Protein AF-A0A367CES0-F1 (afdb_monomer_lite)

Radius of gyration: 16.81 Å; chains: 1; bounding box: 34×26×49 Å

Organism: NCBI:txid53345

Sequence (131 aa):
MVPKEVVKQKLVSASAMASAGLVELAGGTPEQCGHAVALTLMNTMGLVCDPVAGLVEIPCITRNAMGASLALLTADMALAGIKSAIPADEVIQAMDQVGRKMPTMFKETAEGGLADTPTGRKIAAQLFGKQ

Structure (mmCIF, N/CA/C/O backbone):
data_AF-A0A367CES0-F1
#
_entry.id   AF-A0A367CES0-F1
#
loop_
_atom_site.group_PDB
_atom_site.id
_atom_site.type_symbol
_atom_site.label_atom_id
_atom_site.label_alt_id
_atom_site.label_comp_id
_atom_site.label_asym_id
_atom_site.label_entity_id
_atom_site.label_seq_id
_atom_site.pdbx_PDB_ins_code
_atom_site.Cartn_x
_atom_site.Cartn_y
_atom_site.Cartn_z
_atom_site.occupancy
_atom_site.B_iso_or_equiv
_atom_site.auth_seq_id
_atom_site.auth_comp_id
_atom_site.auth_asym_id
_atom_site.auth_atom_id
_atom_site.pdbx_PDB_model_num
ATOM 1 N N . MET A 1 1 ? -7.734 -14.273 -19.052 1.00 35.81 1 MET A N 1
ATOM 2 C CA . MET A 1 1 ? -6.582 -13.352 -18.920 1.00 35.81 1 MET A CA 1
ATOM 3 C C . MET A 1 1 ? -7.131 -11.990 -18.516 1.00 35.81 1 MET A C 1
ATOM 5 O O . MET A 1 1 ? -7.971 -11.474 -19.236 1.00 35.81 1 MET A O 1
ATOM 9 N N . VAL A 1 2 ? -6.787 -11.465 -17.334 1.00 40.91 2 VAL A N 1
ATOM 10 C CA . VAL A 1 2 ? -7.337 -10.180 -16.846 1.00 40.91 2 VAL A CA 1
ATOM 11 C C . VAL A 1 2 ? -6.731 -9.033 -17.669 1.00 40.91 2 VAL A C 1
ATOM 13 O O . VAL A 1 2 ? -5.507 -9.037 -17.828 1.00 40.91 2 VAL A O 1
ATOM 16 N N . PRO A 1 3 ? -7.519 -8.065 -18.174 1.00 46.72 3 PRO A N 1
ATOM 17 C CA . PRO A 1 3 ? -7.005 -6.979 -19.009 1.00 46.72 3 PRO A CA 1
ATOM 18 C C . PRO A 1 3 ? -5.858 -6.217 -18.324 1.00 46.72 3 PRO A C 1
ATOM 20 O O . PRO A 1 3 ? -5.930 -5.909 -17.130 1.00 46.72 3 PRO A O 1
ATOM 23 N N . LYS A 1 4 ? -4.789 -5.915 -19.073 1.00 49.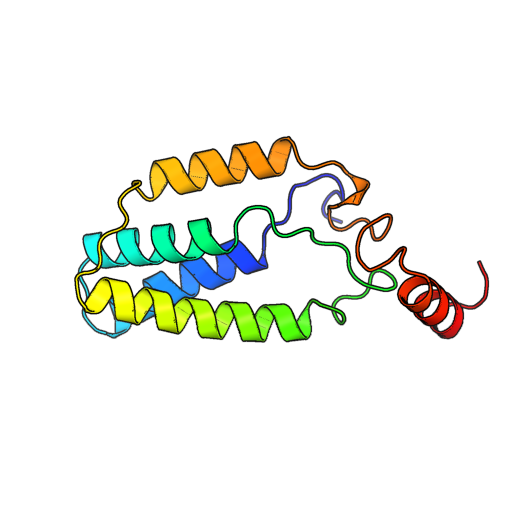7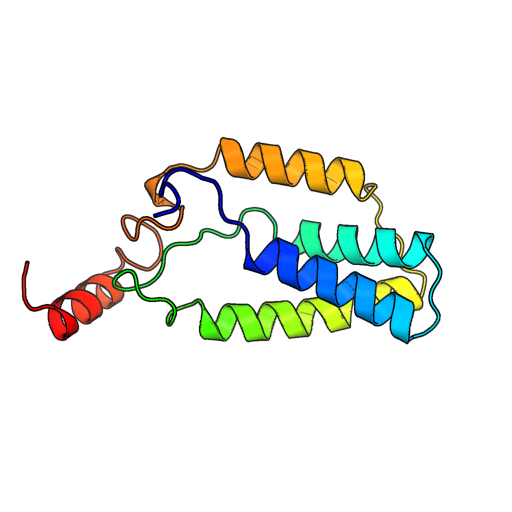8 4 LYS A N 1
ATOM 24 C CA . LYS A 1 4 ? -3.612 -5.160 -18.588 1.00 49.78 4 LYS A CA 1
ATOM 25 C C . LYS A 1 4 ? -3.922 -3.688 -18.265 1.00 49.78 4 LYS A C 1
ATOM 27 O O . LYS A 1 4 ? -3.124 -3.015 -17.629 1.00 49.78 4 LYS A O 1
ATOM 32 N N . GLU A 1 5 ? -5.098 -3.210 -18.661 1.00 45.97 5 GLU A N 1
ATOM 33 C CA . GLU A 1 5 ? -5.537 -1.816 -18.525 1.00 45.97 5 GLU A CA 1
ATOM 34 C C . GLU A 1 5 ? -6.139 -1.493 -17.148 1.00 45.97 5 GLU A C 1
ATOM 36 O O . GLU A 1 5 ? -6.235 -0.321 -16.755 1.00 45.97 5 GLU A O 1
ATOM 41 N N . VAL A 1 6 ? -6.517 -2.530 -16.390 1.00 52.34 6 VAL A N 1
ATOM 42 C CA . VAL A 1 6 ? -7.092 -2.373 -15.054 1.00 52.34 6 VAL A CA 1
ATOM 43 C C . VAL A 1 6 ? -6.005 -1.907 -14.092 1.00 52.34 6 VAL A C 1
ATOM 45 O O . VAL A 1 6 ? -4.935 -2.507 -13.986 1.00 52.34 6 VAL A O 1
ATOM 48 N N . VAL A 1 7 ? -6.301 -0.835 -13.365 1.00 57.34 7 VAL A N 1
ATOM 49 C CA . VAL A 1 7 ? -5.499 -0.355 -12.241 1.00 57.34 7 VAL A CA 1
ATOM 50 C C . VAL A 1 7 ? -5.379 -1.482 -11.218 1.00 57.34 7 VAL A C 1
ATOM 52 O O . VAL A 1 7 ? -6.369 -1.885 -10.615 1.00 57.34 7 VAL A O 1
ATOM 55 N N . LYS A 1 8 ? -4.173 -2.006 -11.011 1.00 63.94 8 LYS A N 1
ATOM 56 C CA . LYS A 1 8 ? -3.945 -3.129 -10.096 1.00 63.94 8 LYS A CA 1
ATOM 57 C C . LYS A 1 8 ? -3.036 -2.717 -8.950 1.00 63.94 8 LYS A C 1
ATOM 59 O O . LYS A 1 8 ? -1.851 -3.025 -8.913 1.00 63.94 8 LYS A O 1
ATOM 64 N N . GLN A 1 9 ? -3.626 -2.055 -7.964 1.00 70.62 9 GLN A N 1
ATOM 65 C CA . GLN A 1 9 ? -2.991 -1.790 -6.672 1.00 70.62 9 GLN A CA 1
ATOM 66 C C . GLN A 1 9 ? -3.196 -2.985 -5.715 1.00 70.62 9 GLN A C 1
ATOM 68 O O . GLN A 1 9 ? -3.765 -2.873 -4.629 1.00 70.62 9 GLN A O 1
ATOM 73 N N . LYS A 1 10 ? -2.751 -4.176 -6.143 1.00 79.44 10 LYS A N 1
ATOM 74 C CA . LYS A 1 10 ? -2.967 -5.441 -5.408 1.00 79.44 10 LYS A CA 1
ATOM 75 C C . LYS A 1 10 ? -2.234 -5.480 -4.068 1.00 79.44 10 LYS A C 1
ATOM 77 O O . LYS A 1 10 ? -2.801 -5.905 -3.074 1.00 79.44 10 LYS A O 1
ATOM 82 N N . LEU A 1 11 ? -0.987 -5.007 -4.033 1.00 84.88 11 LEU A N 1
ATOM 83 C CA . LEU A 1 11 ? -0.212 -4.933 -2.791 1.00 84.88 11 LEU A CA 1
ATOM 84 C C . LEU A 1 11 ? -0.869 -3.996 -1.771 1.00 84.88 11 LEU A C 1
ATOM 86 O O . LEU A 1 11 ? -0.922 -4.311 -0.589 1.00 84.88 11 LEU A O 1
ATOM 90 N N . VAL A 1 12 ? -1.336 -2.842 -2.245 1.00 86.06 12 VAL A N 1
ATOM 91 C CA . VAL A 1 12 ? -1.931 -1.779 -1.427 1.00 86.06 12 VAL A CA 1
ATOM 92 C C . VAL A 1 12 ? -3.168 -2.308 -0.707 1.00 86.06 12 VAL A C 1
ATOM 94 O O . VAL A 1 12 ? -3.249 -2.260 0.517 1.00 86.06 12 VAL A O 1
ATOM 97 N N . SER A 1 13 ? -4.082 -2.913 -1.470 1.00 89.94 13 SER A N 1
ATOM 98 C CA . SER A 1 13 ? -5.277 -3.560 -0.922 1.00 89.94 13 SER A CA 1
ATOM 99 C C . SER A 1 13 ? -4.930 -4.726 0.008 1.00 89.94 13 SER A C 1
ATOM 101 O O . SER A 1 13 ? -5.480 -4.799 1.102 1.00 89.94 13 SER A O 1
ATOM 103 N N . ALA A 1 14 ? -3.979 -5.592 -0.361 1.00 94.31 14 ALA A N 1
ATOM 104 C CA . ALA A 1 14 ? -3.530 -6.691 0.499 1.00 94.31 14 ALA A CA 1
ATOM 105 C C . ALA A 1 14 ? -2.960 -6.206 1.843 1.00 94.31 14 ALA A C 1
ATOM 107 O O . ALA A 1 14 ? -3.310 -6.751 2.887 1.00 94.31 14 ALA A O 1
ATOM 108 N N . SER A 1 15 ? -2.135 -5.157 1.831 1.00 96.38 15 SER A N 1
ATOM 109 C CA . SER A 1 15 ? -1.530 -4.591 3.045 1.00 96.38 15 SER A CA 1
ATOM 110 C C . SER A 1 15 ? -2.583 -3.938 3.941 1.00 96.38 15 SER A C 1
ATOM 112 O O . SER A 1 15 ? -2.558 -4.128 5.152 1.00 96.38 15 SER A O 1
ATOM 114 N N . ALA A 1 16 ? -3.550 -3.218 3.361 1.00 97.12 16 ALA A N 1
ATOM 115 C CA . ALA A 1 16 ? -4.642 -2.617 4.125 1.00 97.12 16 ALA A CA 1
ATOM 116 C C . ALA A 1 16 ? -5.559 -3.673 4.762 1.00 97.12 16 ALA A C 1
ATOM 118 O O . ALA A 1 16 ? -5.926 -3.539 5.928 1.00 97.12 16 ALA A O 1
ATOM 119 N N . MET A 1 17 ? -5.873 -4.753 4.034 1.00 97.94 17 MET A N 1
ATOM 120 C CA . MET A 1 17 ? -6.614 -5.896 4.582 1.00 97.94 17 MET A CA 1
ATOM 121 C C . MET A 1 17 ? -5.846 -6.572 5.722 1.00 97.94 17 MET A C 1
ATOM 123 O O . MET A 1 17 ? -6.434 -6.867 6.760 1.00 97.94 17 MET A O 1
ATOM 127 N N . ALA A 1 18 ? -4.537 -6.783 5.552 1.00 98.25 18 ALA A N 1
AT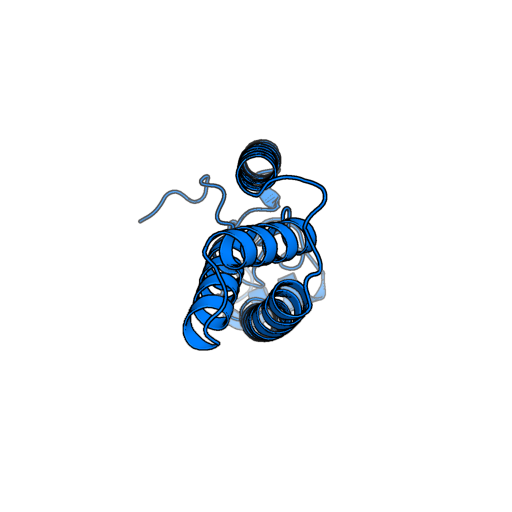OM 128 C CA . ALA A 1 18 ? -3.690 -7.346 6.600 1.00 98.25 18 ALA A CA 1
ATOM 129 C C . ALA A 1 18 ? -3.667 -6.450 7.845 1.00 98.25 18 ALA A C 1
ATOM 131 O O . ALA A 1 18 ? -3.804 -6.952 8.953 1.00 98.25 18 ALA A O 1
ATOM 132 N N . SER A 1 19 ? -3.563 -5.132 7.667 1.00 98.31 19 SER A N 1
ATOM 133 C CA . SER A 1 19 ? -3.559 -4.172 8.772 1.00 98.31 19 SER A CA 1
ATOM 134 C C . SER A 1 19 ? -4.860 -4.212 9.580 1.00 98.31 19 SER A C 1
ATOM 136 O O . SER A 1 19 ? -4.822 -4.349 10.800 1.00 98.31 19 SER A O 1
ATOM 138 N N . ALA A 1 20 ? -6.016 -4.198 8.908 1.00 98.44 20 ALA A N 1
ATOM 139 C CA . ALA A 1 20 ? -7.314 -4.347 9.568 1.00 98.44 20 ALA A CA 1
ATOM 140 C C . ALA A 1 20 ? -7.430 -5.681 10.320 1.00 98.44 20 ALA A C 1
ATOM 142 O O . ALA A 1 20 ? -7.875 -5.715 11.463 1.00 98.44 20 ALA A O 1
ATOM 143 N N . GLY A 1 21 ? -6.995 -6.777 9.687 1.00 98.38 21 GLY A N 1
ATOM 144 C CA . GLY A 1 21 ? -7.002 -8.101 10.304 1.00 98.38 21 GLY A CA 1
ATOM 145 C C . GLY A 1 21 ? -6.114 -8.176 11.546 1.00 98.38 21 GLY A C 1
ATOM 146 O O . GLY A 1 21 ? -6.497 -8.802 12.526 1.00 98.38 21 GLY A O 1
ATOM 147 N N . LEU A 1 22 ? -4.959 -7.507 11.539 1.00 98.62 22 LEU A N 1
ATOM 148 C CA . LEU A 1 22 ? -4.074 -7.425 12.703 1.00 98.62 22 LEU A CA 1
ATOM 149 C C . LEU A 1 22 ? -4.715 -6.651 13.860 1.00 98.62 22 LEU A C 1
ATOM 151 O O . LEU A 1 22 ? -4.608 -7.094 15.000 1.00 98.62 22 LEU A O 1
ATOM 155 N N . VAL A 1 23 ? -5.412 -5.545 13.578 1.00 98.75 23 VAL A N 1
ATOM 156 C CA . VAL A 1 23 ? -6.162 -4.799 14.604 1.00 98.75 23 VAL A CA 1
ATOM 157 C C . VAL A 1 23 ? -7.251 -5.670 15.227 1.00 98.75 23 VAL A C 1
ATOM 159 O O . VAL A 1 23 ? -7.332 -5.751 16.451 1.00 98.75 23 VAL A O 1
ATOM 162 N N . GLU A 1 24 ? -8.046 -6.356 14.404 1.00 98.56 24 GLU A N 1
ATOM 163 C CA . GLU A 1 24 ? -9.105 -7.262 14.872 1.00 98.56 24 GLU A CA 1
ATOM 164 C C . GLU A 1 24 ? -8.529 -8.395 15.739 1.00 98.56 24 GLU A C 1
ATOM 166 O O . GLU A 1 24 ? -9.003 -8.641 16.847 1.00 98.56 24 GLU A O 1
ATOM 171 N N . LEU A 1 25 ? -7.456 -9.051 15.278 1.00 98.38 25 LEU A N 1
ATOM 172 C CA . LEU A 1 25 ? -6.786 -10.126 16.022 1.00 98.38 25 LEU A CA 1
ATOM 173 C C . LEU A 1 25 ? -6.204 -9.654 17.361 1.00 98.38 25 LEU A C 1
ATOM 175 O O . LEU A 1 25 ? -6.102 -10.447 18.296 1.00 98.38 25 LEU A O 1
ATOM 179 N N . ALA A 1 26 ? -5.831 -8.379 17.460 1.00 98.06 26 ALA A N 1
ATOM 180 C CA . ALA A 1 26 ? -5.349 -7.755 18.687 1.00 98.06 26 ALA A CA 1
ATOM 181 C C . ALA A 1 26 ? -6.480 -7.239 19.603 1.00 98.06 26 ALA A C 1
ATOM 183 O O . ALA A 1 26 ? -6.194 -6.658 20.650 1.00 98.06 26 ALA A O 1
ATOM 184 N N . GLY A 1 27 ? -7.752 -7.449 19.241 1.00 97.88 27 GLY A N 1
ATOM 185 C CA . GLY A 1 27 ? -8.914 -7.020 20.025 1.00 97.88 27 GLY A CA 1
ATOM 186 C C . GLY A 1 27 ? -9.271 -5.539 19.869 1.00 97.88 27 GLY A C 1
ATOM 187 O O . GLY A 1 27 ? -9.919 -4.972 20.750 1.00 97.88 27 GLY A O 1
ATOM 188 N N . GLY A 1 28 ? -8.829 -4.900 18.784 1.00 98.25 28 GLY A N 1
ATOM 189 C CA . GLY A 1 28 ? -9.199 -3.528 18.452 1.00 98.25 28 GLY A CA 1
ATOM 190 C C . GLY A 1 28 ? -10.662 -3.388 18.022 1.00 98.25 28 GLY A C 1
ATOM 191 O O . GLY A 1 28 ? -11.359 -4.361 17.745 1.00 98.25 28 GLY A O 1
ATOM 192 N N . THR A 1 29 ? -11.150 -2.151 17.975 1.00 98.44 29 THR A N 1
ATOM 193 C CA . THR A 1 29 ? -12.533 -1.855 17.580 1.00 98.44 29 THR A CA 1
ATOM 194 C C . THR A 1 29 ? -12.690 -1.736 16.058 1.00 98.44 29 THR A C 1
ATOM 196 O O . THR A 1 29 ? -11.725 -1.414 15.359 1.00 98.44 29 THR A O 1
ATOM 199 N N . PRO A 1 30 ? -13.922 -1.857 15.520 1.00 98.00 30 PRO A N 1
ATOM 200 C CA . PRO A 1 30 ? -14.180 -1.595 14.102 1.00 98.00 30 PRO A CA 1
ATOM 201 C C . PRO A 1 30 ? -13.736 -0.197 13.630 1.00 98.00 30 PRO A C 1
ATOM 203 O O . PRO A 1 30 ? -13.291 -0.041 12.494 1.00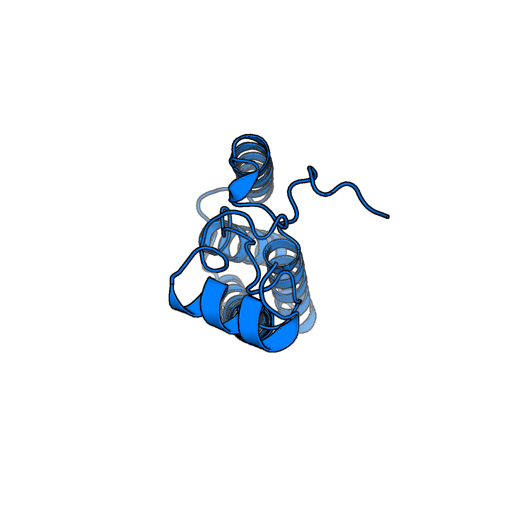 98.00 30 PRO A O 1
ATOM 206 N N . GLU A 1 31 ? -13.802 0.818 14.502 1.00 98.12 31 GLU A N 1
ATOM 207 C CA . GLU A 1 31 ? -13.292 2.167 14.205 1.00 98.12 31 GLU A CA 1
ATOM 208 C C . GLU A 1 31 ? -11.761 2.158 14.043 1.00 98.12 31 GLU A C 1
ATOM 210 O O . GLU A 1 31 ? -11.234 2.739 13.091 1.00 98.12 31 GLU A O 1
ATOM 215 N N . GLN A 1 32 ? -11.039 1.441 14.912 1.00 98.50 32 GLN A N 1
ATOM 216 C CA . GLN A 1 32 ? -9.586 1.276 14.799 1.00 98.50 32 GLN A CA 1
ATOM 217 C C . GLN A 1 32 ? -9.198 0.503 13.535 1.00 98.50 32 GLN A C 1
ATOM 219 O O . GLN A 1 32 ? -8.238 0.890 12.868 1.00 98.50 32 GLN A O 1
ATOM 224 N N . CYS A 1 33 ? -9.966 -0.518 13.143 1.00 98.50 33 CYS A N 1
ATOM 225 C CA . CYS A 1 33 ? -9.771 -1.211 11.867 1.00 98.50 33 CYS A CA 1
ATOM 226 C C . CYS A 1 33 ? -9.877 -0.229 10.688 1.00 98.50 33 CYS A C 1
ATOM 228 O O . CYS A 1 33 ? -9.017 -0.220 9.806 1.00 98.50 33 CYS A O 1
ATOM 230 N N . GLY A 1 34 ? -10.880 0.656 10.702 1.00 98.19 34 GLY A N 1
ATOM 231 C CA . GLY A 1 34 ? -11.028 1.717 9.703 1.00 98.19 34 GLY A CA 1
ATOM 232 C C . GLY A 1 34 ? -9.838 2.684 9.671 1.00 98.19 34 GLY A C 1
ATOM 233 O O . GLY A 1 34 ? -9.336 3.015 8.593 1.00 98.19 34 GLY A O 1
ATOM 234 N N . HIS A 1 35 ? -9.331 3.101 10.834 1.00 98.50 35 HIS A N 1
ATOM 235 C CA . HIS A 1 35 ? -8.131 3.939 10.913 1.00 98.50 35 HIS A CA 1
ATOM 236 C C . HIS A 1 35 ? -6.886 3.233 10.369 1.00 98.50 35 HIS A C 1
ATOM 238 O O . HIS A 1 35 ? -6.154 3.833 9.585 1.00 98.50 35 HIS A O 1
ATOM 244 N N . ALA A 1 36 ? -6.671 1.963 10.709 1.00 98.56 36 ALA A N 1
ATOM 245 C CA . ALA A 1 36 ? -5.551 1.168 10.213 1.00 98.56 36 ALA A CA 1
ATOM 246 C C . ALA A 1 36 ? -5.574 1.022 8.682 1.00 98.56 36 ALA A C 1
ATOM 248 O O . ALA A 1 36 ? -4.554 1.231 8.015 1.00 98.56 36 ALA A O 1
ATOM 249 N N . VAL A 1 37 ? -6.753 0.763 8.102 1.00 98.25 37 VAL A N 1
ATOM 250 C CA . VAL A 1 37 ? -6.956 0.749 6.643 1.00 98.25 37 VAL A CA 1
ATOM 251 C C . VAL A 1 37 ? -6.584 2.096 6.037 1.00 98.25 37 VAL A C 1
ATOM 253 O O . VAL A 1 37 ? -5.753 2.147 5.130 1.00 98.25 37 VAL A O 1
ATOM 256 N N . ALA A 1 38 ? -7.152 3.188 6.553 1.00 98.06 38 ALA A N 1
ATOM 257 C CA . ALA A 1 38 ? -6.909 4.529 6.031 1.00 98.06 38 ALA A CA 1
ATOM 258 C C . ALA A 1 38 ? -5.416 4.899 6.080 1.00 98.06 38 ALA A C 1
ATOM 260 O O . ALA A 1 38 ? -4.852 5.318 5.068 1.00 98.06 38 ALA A O 1
ATOM 261 N N . LEU A 1 39 ? -4.751 4.668 7.218 1.00 98.19 39 LEU A N 1
ATOM 262 C CA . LEU A 1 39 ? -3.316 4.910 7.392 1.00 98.19 39 LEU A CA 1
ATOM 263 C C . LEU A 1 39 ? -2.481 4.094 6.397 1.00 98.19 39 LEU A C 1
ATOM 265 O O . LEU A 1 39 ? -1.563 4.629 5.776 1.00 98.19 39 LEU A O 1
ATOM 269 N N . THR A 1 40 ? -2.814 2.819 6.190 1.00 98.06 40 THR A N 1
ATOM 270 C CA . THR A 1 40 ? -2.081 1.951 5.254 1.00 98.06 40 THR A CA 1
ATOM 271 C C . THR A 1 40 ? -2.229 2.419 3.811 1.00 98.06 40 THR A C 1
ATOM 273 O O . THR A 1 40 ? -1.238 2.537 3.082 1.00 98.06 40 THR A O 1
ATOM 276 N N . LEU A 1 41 ? -3.463 2.714 3.396 1.00 96.44 41 LEU A N 1
ATOM 277 C CA . LEU A 1 41 ? -3.773 3.131 2.031 1.00 96.44 41 LEU A CA 1
ATOM 278 C C . LEU A 1 41 ? -3.145 4.487 1.694 1.00 96.44 41 LEU A C 1
ATOM 280 O O . LEU A 1 41 ? -2.541 4.616 0.631 1.00 96.44 41 LEU A O 1
ATOM 284 N N . MET A 1 42 ? -3.195 5.468 2.602 1.00 94.38 42 MET A N 1
ATOM 285 C CA . MET A 1 42 ? -2.571 6.783 2.379 1.00 94.38 42 MET A CA 1
ATOM 286 C C . MET A 1 42 ? -1.068 6.680 2.094 1.00 94.38 42 MET A C 1
ATOM 288 O O . MET A 1 42 ? -0.548 7.402 1.250 1.00 94.38 42 MET A O 1
ATOM 292 N N . ASN A 1 43 ? -0.373 5.755 2.759 1.00 93.81 43 ASN A N 1
ATOM 293 C CA . ASN A 1 43 ? 1.074 5.588 2.612 1.00 93.81 43 ASN A CA 1
ATOM 294 C C . ASN A 1 43 ? 1.487 4.758 1.385 1.00 93.81 43 ASN A C 1
ATOM 296 O O . ASN A 1 43 ? 2.676 4.650 1.089 1.00 93.81 43 ASN A O 1
ATOM 300 N N . THR A 1 44 ? 0.539 4.139 0.677 1.00 92.88 44 THR A N 1
ATOM 301 C CA . THR A 1 44 ? 0.846 3.210 -0.428 1.00 92.88 44 THR A CA 1
ATOM 302 C C . THR A 1 44 ? 0.047 3.454 -1.703 1.00 92.88 44 THR A C 1
ATOM 304 O O . THR A 1 44 ? 0.337 2.845 -2.737 1.00 92.88 44 THR A O 1
ATOM 307 N N . MET A 1 45 ? -0.932 4.356 -1.686 1.00 92.25 45 MET A N 1
ATOM 308 C CA . MET A 1 45 ? -1.667 4.727 -2.888 1.00 92.25 45 MET A CA 1
ATOM 309 C C . MET A 1 45 ? -0.734 5.325 -3.947 1.00 92.25 45 MET A C 1
ATOM 311 O O . MET A 1 45 ? 0.218 6.041 -3.649 1.00 92.25 45 MET A O 1
ATOM 315 N N . GLY A 1 46 ? -1.014 5.037 -5.216 1.00 89.81 46 GLY A N 1
ATOM 316 C CA . GLY A 1 46 ? -0.244 5.601 -6.328 1.00 89.81 46 GLY A CA 1
ATOM 317 C C . GLY A 1 46 ? 1.098 4.919 -6.599 1.00 89.81 46 GLY A C 1
ATOM 318 O O . GLY A 1 46 ? 1.810 5.348 -7.504 1.00 89.81 46 GLY A O 1
ATOM 319 N N . LEU A 1 47 ? 1.433 3.828 -5.899 1.00 90.31 47 LEU A N 1
ATOM 320 C CA . LEU A 1 47 ? 2.600 3.016 -6.244 1.00 90.31 47 LEU A CA 1
ATOM 321 C C . LEU A 1 47 ? 2.510 2.511 -7.696 1.00 90.31 47 LEU A C 1
ATOM 323 O O . LEU A 1 47 ? 1.620 1.739 -8.053 1.00 90.31 47 LEU A O 1
ATOM 327 N N . VAL A 1 48 ? 3.479 2.927 -8.514 1.00 90.06 48 VAL A N 1
ATOM 328 C CA . VAL A 1 48 ? 3.692 2.467 -9.898 1.00 90.06 48 VAL A CA 1
ATOM 329 C C . VAL A 1 48 ? 3.921 0.962 -9.903 1.00 90.06 48 VAL A C 1
ATOM 331 O O . VAL A 1 48 ? 4.756 0.492 -9.140 1.00 90.06 48 VAL A O 1
ATOM 334 N N . CYS A 1 49 ? 3.245 0.177 -10.738 1.00 86.12 49 CYS A N 1
ATOM 335 C CA . CYS A 1 49 ? 3.403 -1.282 -10.762 1.00 86.12 49 CYS A CA 1
ATOM 336 C C . CYS A 1 49 ? 4.056 -1.748 -12.056 1.00 86.12 49 CYS A C 1
ATOM 338 O O . CYS A 1 49 ? 3.393 -2.320 -12.903 1.00 86.12 49 CYS A O 1
ATOM 340 N N . ASP A 1 50 ? 5.356 -1.513 -12.181 1.00 88.50 50 ASP A N 1
ATOM 341 C CA . ASP A 1 50 ? 6.098 -1.751 -13.412 1.00 88.50 50 ASP A CA 1
ATOM 342 C C . ASP A 1 50 ? 7.216 -2.796 -13.178 1.00 88.50 50 ASP A C 1
ATOM 344 O O . ASP A 1 50 ? 8.316 -2.451 -12.732 1.00 88.50 50 ASP A O 1
ATOM 348 N N . PRO A 1 51 ? 6.900 -4.098 -13.326 1.00 89.56 51 PRO A N 1
ATOM 349 C CA . PRO A 1 51 ? 7.815 -5.187 -12.998 1.00 89.56 51 PRO A CA 1
ATOM 350 C C . PRO A 1 51 ? 8.940 -5.340 -14.026 1.00 89.56 51 PRO A C 1
ATOM 352 O O . PRO A 1 51 ? 8.693 -5.376 -15.234 1.00 89.56 51 PRO A O 1
ATOM 355 N N . VAL A 1 52 ? 10.173 -5.533 -13.552 1.00 92.44 52 VAL A N 1
ATOM 356 C CA . VAL A 1 52 ? 11.328 -5.792 -14.424 1.00 92.44 52 VAL A CA 1
ATOM 357 C C . VAL A 1 52 ? 11.081 -7.059 -15.236 1.00 92.44 52 VAL A C 1
ATOM 359 O O . VAL A 1 52 ? 10.687 -8.092 -14.694 1.00 92.44 52 VAL A O 1
ATOM 362 N N . ALA A 1 53 ? 11.307 -6.964 -16.548 1.00 89.12 53 ALA A N 1
ATOM 363 C CA . ALA A 1 53 ? 11.091 -8.053 -17.499 1.00 89.12 53 ALA A CA 1
ATOM 364 C C . ALA A 1 53 ? 9.642 -8.604 -17.510 1.00 89.12 53 ALA A C 1
ATOM 366 O O . ALA A 1 53 ? 9.403 -9.706 -17.994 1.00 89.12 53 ALA A O 1
ATOM 367 N N . GLY A 1 54 ? 8.662 -7.865 -16.972 1.00 88.00 54 GLY A N 1
ATOM 368 C CA . GLY A 1 54 ? 7.279 -8.338 -16.860 1.00 88.00 54 GLY A CA 1
ATOM 369 C C . GLY A 1 54 ? 7.064 -9.436 -15.810 1.00 88.00 54 GLY A C 1
ATOM 370 O O . GLY A 1 54 ? 5.986 -10.031 -15.771 1.00 88.00 54 GLY A O 1
ATOM 371 N N . LEU A 1 55 ? 8.065 -9.721 -14.970 1.00 89.19 55 LEU A N 1
ATOM 372 C CA . LEU A 1 55 ? 8.054 -10.830 -14.014 1.00 89.19 55 LEU A CA 1
ATOM 373 C C . LEU A 1 55 ? 7.635 -10.387 -12.609 1.00 89.19 55 LEU A C 1
ATOM 375 O O . LEU A 1 55 ? 7.959 -9.294 -12.153 1.00 89.19 55 LEU A O 1
ATOM 379 N N . VAL A 1 56 ? 6.971 -11.275 -11.865 1.00 91.12 56 VAL A N 1
ATOM 380 C CA . VAL A 1 56 ? 6.520 -11.015 -10.482 1.00 91.12 56 VAL A CA 1
ATOM 381 C C . VAL A 1 56 ? 7.664 -11.225 -9.479 1.00 91.12 56 VAL A C 1
ATOM 383 O O . VAL A 1 56 ? 7.527 -11.926 -8.481 1.00 91.12 56 VAL A O 1
ATOM 386 N N . GLU A 1 57 ? 8.810 -10.607 -9.747 1.00 91.31 57 GLU A N 1
ATOM 387 C CA . GLU A 1 57 ? 10.021 -10.725 -8.930 1.00 91.31 57 GLU A CA 1
ATOM 388 C C . GLU A 1 57 ? 10.485 -9.353 -8.444 1.00 91.31 57 GLU A C 1
ATOM 390 O O . GLU A 1 57 ? 10.362 -9.031 -7.260 1.00 91.31 57 GLU A O 1
ATOM 395 N N . ILE A 1 58 ? 10.949 -8.502 -9.362 1.00 92.38 58 ILE A N 1
ATOM 396 C CA . ILE A 1 58 ? 11.473 -7.170 -9.050 1.00 92.38 58 ILE A CA 1
ATOM 397 C C . ILE A 1 58 ? 10.456 -6.112 -9.498 1.00 92.38 58 ILE A C 1
ATOM 399 O O . ILE A 1 58 ? 10.157 -6.042 -10.689 1.00 92.38 58 ILE A O 1
ATOM 403 N N . PRO A 1 59 ? 9.947 -5.240 -8.605 1.00 91.25 59 PRO A N 1
ATOM 404 C CA . PRO A 1 59 ? 10.165 -5.164 -7.153 1.00 91.25 59 PRO A CA 1
ATOM 405 C C . PRO A 1 59 ? 9.116 -5.947 -6.335 1.00 91.25 59 PRO A C 1
ATOM 407 O O . PRO A 1 59 ? 8.919 -5.670 -5.155 1.00 91.25 59 PRO A O 1
ATOM 410 N N . CYS A 1 60 ? 8.362 -6.864 -6.944 1.00 92.19 60 CYS A N 1
ATOM 411 C CA . CYS A 1 60 ? 7.215 -7.525 -6.314 1.00 92.19 60 CYS A CA 1
ATOM 412 C C . CYS A 1 60 ? 7.549 -8.209 -4.978 1.00 92.19 60 CYS A C 1
ATOM 414 O O . CYS A 1 60 ? 6.769 -8.092 -4.032 1.00 92.19 60 CYS A O 1
ATOM 416 N N . ILE A 1 61 ? 8.701 -8.874 -4.867 1.00 93.50 61 ILE A N 1
ATOM 417 C CA . ILE A 1 61 ? 9.117 -9.573 -3.640 1.00 93.50 61 ILE A CA 1
ATOM 418 C C . ILE A 1 61 ? 9.363 -8.571 -2.508 1.00 93.50 61 ILE A C 1
ATOM 420 O O . ILE A 1 61 ? 8.775 -8.685 -1.432 1.00 93.50 61 ILE A O 1
ATOM 424 N N . THR A 1 62 ? 10.180 -7.545 -2.759 1.00 92.94 62 THR A N 1
ATOM 425 C CA . THR A 1 62 ? 10.502 -6.527 -1.746 1.00 92.94 62 THR A CA 1
ATOM 426 C C . THR A 1 62 ? 9.276 -5.706 -1.367 1.00 92.94 62 THR A C 1
ATOM 428 O O . THR A 1 62 ? 9.100 -5.349 -0.206 1.00 92.94 62 THR A O 1
ATOM 431 N N . ARG A 1 63 ? 8.364 -5.486 -2.314 1.00 93.62 63 ARG A N 1
ATOM 432 C CA . ARG A 1 63 ? 7.072 -4.852 -2.060 1.00 93.62 63 ARG A CA 1
ATOM 433 C C . ARG A 1 63 ? 6.188 -5.634 -1.104 1.00 93.62 63 ARG A C 1
ATOM 435 O O . ARG A 1 63 ? 5.586 -5.009 -0.242 1.00 93.62 63 ARG A O 1
ATOM 442 N N . ASN A 1 64 ? 6.122 -6.960 -1.217 1.00 93.56 64 ASN A N 1
ATOM 443 C CA . ASN A 1 64 ? 5.370 -7.772 -0.255 1.00 93.56 64 ASN A CA 1
ATOM 444 C C . ASN A 1 64 ? 5.948 -7.636 1.159 1.00 93.56 64 ASN A C 1
ATOM 446 O O . ASN A 1 64 ? 5.185 -7.450 2.103 1.00 93.56 64 ASN A O 1
ATOM 450 N N . ALA A 1 65 ? 7.277 -7.643 1.296 1.00 95.25 65 ALA A N 1
ATOM 451 C CA . ALA A 1 65 ? 7.926 -7.419 2.587 1.00 95.25 65 ALA A CA 1
ATOM 452 C C . ALA A 1 65 ? 7.589 -6.031 3.161 1.00 95.25 65 ALA A C 1
ATOM 454 O O . ALA A 1 65 ? 7.143 -5.928 4.299 1.00 95.25 65 ALA A O 1
ATOM 455 N N . MET A 1 66 ? 7.715 -4.973 2.351 1.00 95.69 66 MET A N 1
ATOM 456 C CA . MET A 1 66 ? 7.363 -3.609 2.765 1.00 95.69 66 MET A CA 1
ATOM 457 C C . MET A 1 66 ? 5.881 -3.471 3.132 1.00 95.69 66 MET A C 1
ATOM 459 O O . MET A 1 66 ? 5.560 -2.815 4.117 1.00 95.69 66 MET A O 1
ATOM 463 N N . GLY A 1 67 ? 4.985 -4.094 2.362 1.00 95.88 67 GLY A N 1
ATOM 464 C CA . GLY A 1 67 ? 3.547 -4.085 2.625 1.00 95.88 67 GLY A CA 1
ATOM 465 C C . GLY A 1 67 ? 3.187 -4.773 3.940 1.00 95.88 67 GLY A C 1
ATOM 466 O O . GLY A 1 67 ? 2.422 -4.225 4.728 1.00 95.88 67 GLY A O 1
ATOM 467 N N . ALA A 1 68 ? 3.804 -5.924 4.223 1.00 97.06 68 ALA A N 1
ATOM 468 C CA . ALA A 1 68 ? 3.639 -6.627 5.493 1.00 97.06 68 ALA A CA 1
ATOM 469 C C . ALA A 1 68 ? 4.156 -5.802 6.684 1.00 97.06 68 ALA A C 1
ATOM 471 O O . ALA A 1 68 ? 3.465 -5.679 7.694 1.00 97.06 68 ALA A O 1
ATOM 472 N N . SER A 1 69 ? 5.339 -5.190 6.559 1.00 97.94 69 SER A N 1
ATOM 473 C CA . SER A 1 69 ? 5.883 -4.309 7.600 1.00 97.94 69 SER A CA 1
ATOM 474 C C . SER A 1 69 ? 5.001 -3.086 7.836 1.00 97.94 69 SER A C 1
ATOM 476 O O . SER A 1 69 ? 4.762 -2.718 8.983 1.00 97.94 69 SER A O 1
ATOM 478 N N . LEU A 1 70 ? 4.491 -2.470 6.767 1.00 97.75 70 LEU A N 1
ATOM 479 C CA . LEU A 1 70 ? 3.591 -1.332 6.894 1.00 97.75 70 LEU A CA 1
ATOM 480 C C . LEU A 1 70 ? 2.283 -1.727 7.580 1.00 97.75 70 LEU A C 1
ATOM 482 O O . LEU A 1 70 ? 1.836 -0.989 8.446 1.00 97.75 70 LEU A O 1
ATOM 486 N N . ALA A 1 71 ? 1.704 -2.877 7.229 1.00 98.31 71 ALA A N 1
ATOM 487 C CA . ALA A 1 71 ? 0.461 -3.355 7.825 1.00 98.31 71 ALA A CA 1
ATOM 488 C C . ALA A 1 71 ? 0.564 -3.529 9.349 1.00 98.31 71 ALA A C 1
ATOM 490 O O . ALA A 1 71 ? -0.367 -3.157 10.062 1.00 98.31 71 ALA A O 1
ATOM 491 N N . LEU A 1 72 ? 1.698 -4.052 9.834 1.00 98.38 72 LEU A N 1
ATOM 492 C CA . LEU A 1 72 ? 2.016 -4.137 11.264 1.00 98.38 72 LEU A CA 1
ATOM 493 C C . LEU A 1 72 ? 2.113 -2.745 11.894 1.00 98.38 72 LEU A C 1
ATOM 495 O O . LEU A 1 72 ? 1.435 -2.469 12.877 1.00 98.38 72 LEU A O 1
ATOM 499 N N . LEU A 1 73 ? 2.896 -1.849 11.285 1.00 98.44 73 LEU A N 1
ATOM 500 C CA . LEU A 1 73 ? 3.088 -0.488 11.792 1.00 98.44 73 LEU A CA 1
ATOM 501 C C . LEU A 1 73 ? 1.765 0.277 11.914 1.00 98.44 73 LEU A C 1
ATOM 503 O O . LEU A 1 73 ? 1.512 0.917 12.929 1.00 98.44 73 LEU A O 1
ATOM 507 N N . THR A 1 74 ? 0.911 0.228 10.895 1.00 98.50 74 THR A N 1
ATOM 508 C CA . THR A 1 74 ? -0.367 0.954 10.892 1.00 98.50 74 THR A CA 1
ATOM 509 C C . THR A 1 74 ? -1.411 0.319 11.803 1.00 98.50 74 THR A C 1
ATOM 511 O O . THR A 1 74 ? -2.238 1.048 12.354 1.00 98.50 74 THR A O 1
ATOM 514 N N . ALA A 1 75 ? -1.353 -1.000 12.014 1.00 98.62 75 ALA A N 1
ATOM 515 C CA . ALA A 1 75 ? -2.172 -1.674 13.016 1.00 98.62 75 ALA A CA 1
ATOM 516 C C . ALA A 1 75 ? -1.777 -1.226 14.432 1.00 98.62 75 ALA A C 1
ATOM 518 O O . ALA A 1 75 ? -2.641 -0.790 15.192 1.00 98.62 75 ALA A O 1
ATOM 519 N N . ASP A 1 76 ? -0.477 -1.226 14.746 1.00 98.56 76 ASP A N 1
ATOM 520 C CA . ASP A 1 76 ? 0.048 -0.744 16.030 1.00 98.56 76 ASP A CA 1
ATOM 521 C C . ASP A 1 76 ? -0.332 0.722 16.277 1.00 98.56 76 ASP A C 1
ATOM 523 O O . ASP A 1 76 ? -0.779 1.080 17.366 1.00 98.56 76 ASP A O 1
ATOM 527 N N . MET A 1 77 ? -0.221 1.576 15.253 1.00 98.50 77 MET A N 1
ATOM 528 C CA . MET A 1 77 ? -0.640 2.979 15.339 1.00 98.50 77 MET A CA 1
ATOM 529 C C . MET A 1 77 ? -2.130 3.113 15.679 1.00 98.50 77 MET A C 1
ATOM 531 O O . MET A 1 77 ? -2.489 3.870 16.583 1.00 98.50 77 MET A O 1
ATOM 535 N N . ALA A 1 78 ? -3.002 2.380 14.984 1.00 98.44 78 ALA A N 1
ATOM 536 C CA . ALA A 1 78 ? -4.442 2.439 15.227 1.00 98.44 78 ALA A CA 1
ATOM 537 C C . ALA A 1 78 ? -4.819 1.912 16.624 1.00 98.44 78 ALA A C 1
ATOM 539 O O . ALA A 1 78 ? -5.651 2.512 17.313 1.00 98.44 78 ALA A O 1
ATOM 540 N N . LEU A 1 79 ? -4.173 0.832 17.075 1.00 98.50 79 LEU A N 1
ATOM 541 C CA . LEU A 1 79 ? -4.334 0.282 18.425 1.00 98.50 79 LEU A CA 1
ATOM 542 C C . LEU A 1 79 ? -3.850 1.261 19.503 1.00 98.50 79 LEU A C 1
ATOM 544 O O . LEU A 1 79 ? -4.498 1.394 20.539 1.00 98.50 79 LEU A O 1
ATOM 548 N N . ALA A 1 80 ? -2.786 2.019 19.228 1.00 98.44 80 ALA A N 1
ATOM 549 C CA . ALA A 1 80 ? -2.295 3.101 20.085 1.00 98.44 80 ALA A CA 1
ATOM 550 C C . ALA A 1 80 ? -3.200 4.353 20.091 1.00 98.44 80 ALA A C 1
ATOM 552 O O . ALA A 1 80 ? -2.893 5.335 20.767 1.00 98.44 80 ALA A O 1
ATOM 553 N N . GLY A 1 81 ? -4.312 4.340 19.349 1.00 97.50 81 GLY A N 1
ATOM 554 C CA . GLY A 1 81 ? -5.275 5.439 19.294 1.00 97.50 81 GLY A CA 1
ATOM 555 C C . GLY A 1 81 ? -4.923 6.533 18.285 1.00 97.50 81 GLY A C 1
ATOM 556 O O . GLY A 1 81 ? -5.560 7.589 18.293 1.00 97.50 81 GLY A O 1
ATOM 557 N N . ILE A 1 82 ? -3.947 6.305 17.399 1.00 98.25 82 ILE A N 1
ATOM 558 C CA . ILE A 1 82 ? -3.667 7.222 16.291 1.00 98.25 82 ILE A CA 1
ATOM 559 C C . ILE A 1 82 ? -4.802 7.103 15.278 1.00 98.25 82 ILE A C 1
ATOM 561 O O . ILE A 1 82 ? -5.007 6.068 14.643 1.00 98.25 82 ILE A O 1
ATOM 565 N N . LYS A 1 83 ? -5.541 8.199 15.121 1.00 97.94 83 LYS A N 1
ATOM 566 C CA . LYS A 1 83 ? -6.662 8.287 14.190 1.00 97.94 83 LYS A CA 1
ATOM 567 C C . LYS A 1 83 ? -6.199 8.816 12.844 1.00 97.94 83 LYS A C 1
ATOM 569 O O . LYS A 1 83 ? -5.429 9.774 12.773 1.00 97.94 83 LYS A O 1
ATOM 574 N N . SER A 1 84 ? -6.718 8.229 11.771 1.00 97.62 84 SER A N 1
ATOM 575 C CA . SER A 1 84 ? -6.590 8.838 10.448 1.00 97.62 84 SER A CA 1
ATOM 576 C C . SER A 1 84 ? -7.396 10.134 10.403 1.00 97.62 84 SER A C 1
ATOM 578 O O . SER A 1 84 ? -8.581 10.127 10.732 1.00 97.62 84 SER A O 1
ATOM 580 N N . ALA A 1 85 ? -6.766 11.231 9.975 1.00 97.06 85 ALA A N 1
ATOM 581 C CA . ALA A 1 85 ? -7.447 12.513 9.792 1.00 97.06 85 ALA A CA 1
ATOM 582 C C . ALA A 1 85 ? -8.472 12.472 8.645 1.00 97.06 85 ALA A C 1
ATOM 584 O O . ALA A 1 85 ? -9.465 13.192 8.687 1.00 97.06 85 ALA A O 1
ATOM 585 N N . ILE A 1 86 ? -8.231 11.625 7.639 1.00 97.75 86 ILE A N 1
ATOM 586 C CA . ILE A 1 86 ? -9.127 11.406 6.500 1.00 97.75 86 ILE A CA 1
ATOM 587 C C . ILE A 1 86 ? -9.830 10.049 6.678 1.00 97.75 86 ILE A C 1
ATOM 589 O O . ILE A 1 86 ? -9.140 9.046 6.909 1.00 97.75 86 ILE A O 1
ATOM 593 N N . PRO A 1 87 ? -11.170 9.975 6.592 1.00 96.00 87 PRO A N 1
ATOM 594 C CA . PRO A 1 87 ? -11.907 8.718 6.705 1.00 96.00 87 PRO A CA 1
ATOM 595 C C . PRO A 1 87 ? -11.489 7.683 5.655 1.00 96.00 87 PRO A C 1
ATOM 597 O O . PRO A 1 87 ? -11.132 8.030 4.529 1.00 96.00 87 PRO A O 1
ATOM 600 N N . ALA A 1 88 ? -11.583 6.395 6.001 1.00 96.00 88 ALA A N 1
ATOM 601 C CA . ALA A 1 88 ? -11.192 5.301 5.109 1.00 96.00 88 ALA A CA 1
ATOM 602 C C . ALA A 1 88 ? -11.901 5.356 3.746 1.00 96.00 88 ALA A C 1
ATOM 604 O O . ALA A 1 88 ? -11.255 5.153 2.720 1.00 96.00 88 ALA A O 1
ATOM 605 N N . ASP A 1 89 ? -13.191 5.698 3.723 1.00 97.12 89 ASP A N 1
ATOM 606 C CA . ASP A 1 89 ? -13.973 5.803 2.486 1.00 97.12 89 ASP A CA 1
ATOM 607 C C . ASP A 1 89 ? -13.423 6.872 1.536 1.00 97.12 89 ASP A C 1
ATOM 609 O O . ASP A 1 89 ? -13.294 6.636 0.334 1.00 97.12 89 ASP A O 1
ATOM 613 N N . GLU A 1 90 ? -13.032 8.032 2.067 1.00 97.62 90 GLU A N 1
ATOM 614 C CA . GLU A 1 90 ? -12.424 9.106 1.279 1.00 97.62 90 GLU A CA 1
ATOM 615 C C . GLU A 1 90 ? -11.045 8.696 0.751 1.00 97.62 90 GLU A C 1
ATOM 617 O O . GLU A 1 90 ? -10.726 8.944 -0.415 1.00 97.62 90 GLU A O 1
ATOM 622 N N . VAL A 1 91 ? -10.244 7.995 1.563 1.00 96.75 91 VAL A N 1
ATOM 623 C CA . VAL A 1 91 ? -8.946 7.456 1.125 1.00 96.75 91 VAL A CA 1
ATOM 624 C C . VAL A 1 91 ? -9.129 6.428 0.001 1.00 96.75 91 VAL A C 1
ATOM 626 O O . VAL A 1 91 ? -8.381 6.449 -0.979 1.00 96.75 91 VAL A O 1
ATOM 629 N N . ILE A 1 92 ? -10.144 5.562 0.086 1.00 94.75 92 ILE A N 1
ATOM 630 C CA . ILE A 1 92 ? -10.478 4.580 -0.958 1.00 94.75 92 ILE A CA 1
ATOM 631 C C . ILE A 1 92 ? -10.922 5.283 -2.248 1.00 94.75 92 ILE A C 1
ATOM 633 O O . ILE A 1 92 ? -10.473 4.914 -3.336 1.00 94.75 92 ILE A O 1
ATOM 637 N N . GLN A 1 93 ? -11.757 6.320 -2.151 1.00 95.38 93 GLN A N 1
ATOM 638 C CA . GLN A 1 93 ? -12.167 7.113 -3.314 1.00 95.38 93 GLN A CA 1
ATOM 639 C C . GLN A 1 93 ? -10.972 7.811 -3.969 1.00 95.38 93 GLN A C 1
ATOM 641 O O . GLN A 1 93 ? -10.818 7.768 -5.191 1.00 95.38 93 GLN A O 1
ATOM 646 N N . ALA A 1 94 ? -10.093 8.416 -3.170 1.00 94.38 94 ALA A N 1
ATOM 647 C CA . ALA A 1 94 ? -8.867 9.025 -3.667 1.00 94.38 94 ALA A CA 1
ATOM 648 C C . ALA A 1 94 ? -7.959 7.979 -4.341 1.00 94.38 94 ALA A C 1
ATOM 650 O O . ALA A 1 94 ? -7.377 8.248 -5.393 1.00 94.38 94 ALA A O 1
ATOM 651 N N . MET A 1 95 ? -7.887 6.764 -3.790 1.00 92.94 95 MET A N 1
ATOM 652 C CA . MET A 1 95 ? -7.131 5.649 -4.364 1.00 92.94 95 MET A CA 1
ATOM 653 C C . MET A 1 95 ? -7.661 5.245 -5.749 1.00 92.94 95 MET A C 1
ATOM 655 O O . MET A 1 95 ? -6.863 5.105 -6.681 1.00 92.94 95 MET A O 1
ATOM 659 N N . ASP A 1 96 ? -8.983 5.122 -5.918 1.00 91.19 96 ASP A N 1
ATOM 660 C CA . ASP A 1 96 ? -9.612 4.848 -7.222 1.00 91.19 96 ASP A CA 1
ATOM 661 C C . ASP A 1 96 ? -9.315 5.964 -8.234 1.00 91.19 96 ASP A C 1
ATOM 663 O O . ASP A 1 96 ? -8.894 5.692 -9.362 1.00 91.19 96 ASP A O 1
ATOM 667 N N . GLN A 1 97 ? -9.442 7.230 -7.824 1.00 92.50 97 GLN A N 1
ATOM 668 C CA . GLN A 1 97 ? -9.156 8.374 -8.693 1.00 92.50 97 GLN A CA 1
ATOM 669 C C . GLN A 1 97 ? -7.694 8.406 -9.158 1.00 92.50 97 GLN A C 1
ATOM 671 O O . GLN A 1 97 ? -7.437 8.580 -10.355 1.00 92.50 97 GLN A O 1
ATOM 676 N N . VAL A 1 98 ? -6.738 8.224 -8.238 1.00 91.62 98 VAL A N 1
ATOM 677 C CA . VAL A 1 98 ? -5.300 8.139 -8.558 1.00 91.62 98 VAL A CA 1
ATOM 678 C C . VAL A 1 98 ? -5.046 6.979 -9.509 1.00 91.62 98 VAL A C 1
ATOM 680 O O . VAL A 1 98 ? -4.352 7.133 -10.514 1.00 91.62 98 VAL A O 1
ATOM 683 N N . GLY A 1 99 ? -5.658 5.832 -9.228 1.00 88.94 99 GLY A N 1
ATOM 684 C CA . GLY A 1 99 ? -5.602 4.660 -10.077 1.00 88.94 99 GLY A CA 1
ATOM 685 C C . GLY A 1 99 ? -6.027 4.946 -11.514 1.00 88.94 99 GLY A C 1
ATOM 686 O O . GLY A 1 99 ? -5.270 4.695 -12.453 1.00 88.94 99 GLY A O 1
ATOM 687 N N . ARG A 1 100 ? -7.235 5.485 -11.700 1.00 88.75 100 ARG A N 1
ATOM 688 C CA . ARG A 1 100 ? -7.816 5.760 -13.026 1.00 88.75 100 ARG A CA 1
ATOM 689 C C . ARG A 1 100 ? -6.997 6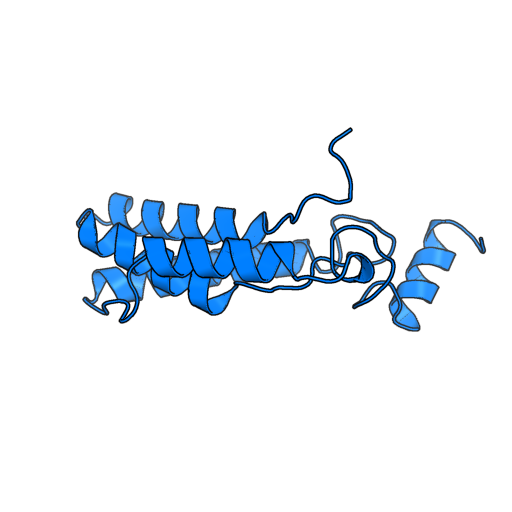.760 -13.832 1.00 88.75 100 ARG A C 1
ATOM 691 O O . ARG A 1 100 ? -6.894 6.608 -15.046 1.00 88.75 100 ARG A O 1
ATOM 698 N N . LYS A 1 101 ? -6.413 7.757 -13.163 1.00 90.56 101 LYS A N 1
ATOM 699 C CA . LYS A 1 101 ? -5.574 8.788 -13.789 1.00 90.56 101 LYS A CA 1
ATOM 700 C C . LYS A 1 101 ? -4.136 8.328 -14.051 1.00 90.56 101 LYS A C 1
ATOM 702 O O . LYS A 1 101 ? -3.395 9.048 -14.714 1.00 90.56 101 LYS A O 1
ATOM 707 N N . MET A 1 102 ? -3.730 7.158 -13.555 1.00 89.94 102 MET A N 1
ATOM 708 C CA . MET A 1 102 ? -2.380 6.641 -13.762 1.00 89.94 102 MET A CA 1
ATOM 709 C C . MET A 1 102 ? -2.146 6.311 -15.248 1.00 89.94 102 MET A C 1
ATOM 711 O O . MET A 1 102 ? -2.917 5.530 -15.819 1.00 89.94 102 MET A O 1
ATOM 715 N N . PRO A 1 103 ? -1.080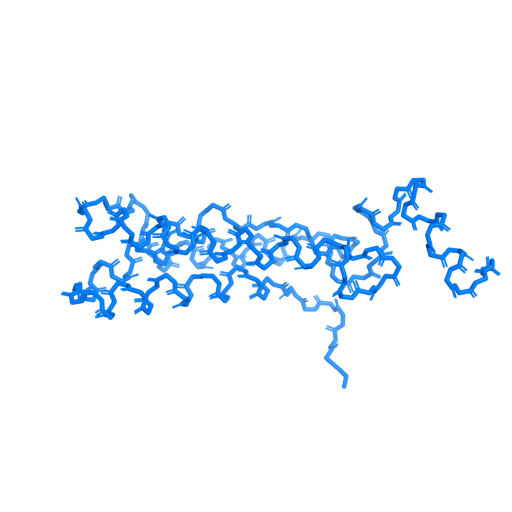 6.848 -15.873 1.00 89.75 103 PRO A N 1
ATOM 716 C CA . PRO A 1 103 ? -0.693 6.486 -17.233 1.00 89.75 103 PRO A CA 1
ATOM 717 C C . PRO A 1 103 ? -0.499 4.977 -17.391 1.00 89.75 103 PRO A C 1
ATOM 719 O O . PRO A 1 103 ? 0.042 4.321 -16.501 1.00 89.75 103 PRO A O 1
ATOM 722 N N . THR A 1 104 ? -0.903 4.427 -18.538 1.00 86.69 104 THR A N 1
ATOM 723 C CA . THR A 1 104 ? -0.837 2.981 -18.807 1.00 86.69 104 THR A CA 1
ATOM 724 C C . THR A 1 104 ? 0.573 2.413 -18.635 1.00 86.69 104 THR A C 1
ATOM 726 O O . THR A 1 104 ? 0.711 1.367 -18.013 1.00 86.69 104 THR A O 1
ATOM 729 N N . MET A 1 105 ? 1.610 3.151 -19.050 1.00 86.75 105 MET A N 1
ATOM 730 C CA . MET A 1 105 ? 3.024 2.758 -18.909 1.00 86.75 105 MET A CA 1
ATOM 731 C C . MET A 1 105 ? 3.506 2.569 -17.458 1.00 86.75 105 MET A C 1
ATOM 733 O O . MET A 1 105 ? 4.564 1.997 -17.231 1.00 86.75 105 MET A O 1
ATOM 737 N N . PHE A 1 106 ? 2.766 3.077 -16.465 1.00 87.94 106 PHE A N 1
ATOM 738 C CA . PHE A 1 106 ? 3.089 2.928 -15.039 1.00 87.94 106 PHE A CA 1
ATOM 739 C C . PHE A 1 106 ? 2.219 1.881 -14.329 1.00 87.94 106 PHE A C 1
ATOM 741 O O . PHE A 1 106 ? 2.316 1.690 -13.110 1.00 87.94 106 PHE A O 1
ATOM 748 N N . LYS A 1 107 ? 1.365 1.192 -15.085 1.00 84.06 107 LYS A N 1
ATOM 749 C CA . LYS A 1 107 ? 0.618 0.020 -14.625 1.00 84.06 107 LYS A CA 1
ATOM 750 C C . LYS A 1 107 ? 1.437 -1.247 -14.900 1.00 84.06 107 LYS A C 1
ATOM 752 O O . LYS A 1 107 ? 2.590 -1.166 -15.305 1.00 84.06 107 LYS A O 1
ATOM 757 N N . GLU A 1 108 ? 0.823 -2.416 -14.694 1.00 81.25 108 GLU A N 1
ATOM 758 C CA . GLU A 1 108 ? 1.408 -3.757 -14.901 1.00 81.25 108 GLU A CA 1
ATOM 759 C C . GLU A 1 108 ? 1.720 -4.080 -16.388 1.00 81.25 108 GLU A C 1
ATOM 761 O O . GLU A 1 108 ? 1.436 -5.187 -16.854 1.00 81.25 108 GLU A O 1
ATOM 766 N N . THR A 1 109 ? 2.251 -3.129 -17.166 1.00 82.75 109 THR A N 1
ATOM 767 C CA . THR A 1 109 ? 2.584 -3.302 -18.589 1.00 82.75 109 THR A CA 1
ATOM 768 C C . THR A 1 109 ? 4.064 -3.567 -18.848 1.00 82.75 109 THR A C 1
ATOM 770 O O . THR A 1 109 ? 4.354 -4.185 -19.869 1.00 82.75 109 THR A O 1
ATOM 773 N N . ALA A 1 110 ? 4.964 -3.228 -17.912 1.00 83.88 110 ALA A N 1
ATOM 774 C CA . ALA A 1 110 ? 6.422 -3.336 -18.074 1.00 83.88 110 ALA A CA 1
ATOM 775 C C . ALA A 1 110 ? 6.991 -2.417 -19.179 1.00 83.88 110 ALA A C 1
ATOM 777 O O . ALA A 1 110 ? 7.986 -2.748 -19.821 1.00 83.88 110 ALA A O 1
ATOM 778 N N . GLU A 1 111 ? 6.334 -1.280 -19.424 1.00 84.69 111 GLU A N 1
ATOM 779 C CA . GLU A 1 111 ? 6.657 -0.325 -20.499 1.00 84.69 111 GLU A CA 1
ATOM 780 C C . GLU A 1 111 ? 7.256 0.991 -19.971 1.00 84.69 111 GLU A C 1
ATOM 782 O O . GLU A 1 111 ? 7.515 1.907 -20.752 1.00 84.69 111 GLU A O 1
ATOM 787 N N . GLY A 1 112 ? 7.439 1.133 -18.655 1.00 88.44 112 GLY A N 1
ATOM 788 C CA . GLY A 1 112 ? 7.882 2.385 -18.039 1.00 88.44 112 GLY A CA 1
ATOM 789 C C . GLY A 1 112 ? 8.810 2.160 -16.851 1.00 88.44 112 GLY A C 1
ATOM 790 O O . GLY A 1 112 ? 9.660 1.283 -16.885 1.00 88.44 112 GLY A O 1
ATOM 791 N N . GLY A 1 113 ? 8.671 2.999 -15.819 1.00 90.69 113 GLY A N 1
ATOM 792 C CA . GLY A 1 113 ? 9.209 2.786 -14.469 1.00 90.69 113 GLY A CA 1
ATOM 793 C C . GLY A 1 113 ? 10.582 2.103 -14.345 1.00 90.69 113 GLY A C 1
ATOM 794 O O . GLY A 1 113 ? 11.599 2.615 -14.810 1.00 90.69 113 GLY A O 1
ATOM 795 N N . LEU A 1 114 ? 10.609 0.990 -13.604 1.00 92.19 114 LEU A N 1
ATOM 796 C CA . LEU A 1 114 ? 11.807 0.187 -13.344 1.00 92.19 114 LEU A CA 1
ATOM 797 C C . LEU A 1 114 ? 12.156 -0.728 -14.525 1.00 92.19 114 LEU A C 1
ATOM 799 O O . LEU A 1 114 ? 13.343 -0.973 -14.767 1.00 92.19 114 LEU A O 1
ATOM 803 N N . ALA A 1 115 ? 11.153 -1.224 -15.247 1.00 91.94 115 ALA A N 1
ATOM 804 C CA . ALA A 1 115 ? 11.307 -2.116 -16.387 1.00 91.94 115 ALA A CA 1
ATOM 805 C C . ALA A 1 115 ? 12.096 -1.454 -17.526 1.00 91.94 115 ALA A C 1
ATOM 807 O O . ALA A 1 115 ? 12.961 -2.098 -18.121 1.00 91.94 115 ALA A O 1
ATOM 808 N N . ASP A 1 116 ? 11.884 -0.157 -17.752 1.00 93.25 116 ASP A N 1
ATOM 809 C CA . ASP A 1 116 ? 12.528 0.633 -18.804 1.00 93.25 116 ASP A CA 1
ATOM 810 C C . ASP A 1 116 ? 13.854 1.293 -18.365 1.00 93.25 116 ASP A C 1
ATOM 812 O O . ASP A 1 116 ? 14.492 2.046 -19.104 1.00 93.25 116 ASP A O 1
ATOM 816 N N . THR A 1 117 ? 14.353 0.993 -17.164 1.00 95.06 117 THR A N 1
ATOM 817 C CA . THR A 1 117 ? 15.705 1.429 -16.778 1.00 95.06 117 THR A CA 1
ATOM 818 C C . THR A 1 117 ? 16.776 0.699 -17.605 1.00 95.06 117 THR A C 1
ATOM 820 O O . THR A 1 117 ? 16.550 -0.432 -18.047 1.00 95.06 117 THR A O 1
ATOM 823 N N . PRO A 1 118 ? 17.991 1.264 -17.786 1.00 96.62 118 PRO A N 1
ATOM 824 C CA . PRO A 1 118 ? 19.068 0.576 -18.508 1.00 96.62 118 PRO A CA 1
ATOM 825 C C . PRO A 1 118 ? 19.363 -0.828 -17.961 1.00 96.62 118 PRO A C 1
ATOM 827 O O . PRO A 1 118 ? 19.557 -1.770 -18.730 1.00 96.62 118 PRO A O 1
ATOM 830 N N . THR A 1 119 ? 19.344 -0.981 -16.635 1.00 96.00 119 THR A N 1
ATOM 831 C CA . THR A 1 119 ? 19.531 -2.275 -15.969 1.00 96.00 119 THR A CA 1
ATOM 832 C C . THR A 1 119 ? 18.316 -3.185 -16.146 1.00 96.00 119 THR A C 1
ATOM 834 O O . THR A 1 119 ? 18.501 -4.362 -16.443 1.00 96.00 119 THR A O 1
ATOM 837 N N . GLY A 1 120 ? 17.091 -2.660 -16.033 1.00 94.75 120 GLY A N 1
ATOM 838 C CA . GLY A 1 120 ? 15.858 -3.423 -16.259 1.00 94.75 120 GLY A CA 1
ATOM 839 C C . GLY A 1 120 ? 15.791 -4.025 -17.665 1.00 94.75 120 GLY A C 1
ATOM 840 O O . GLY A 1 120 ? 15.608 -5.236 -17.811 1.00 94.75 120 GLY A O 1
ATOM 841 N N . ARG A 1 121 ? 16.080 -3.219 -18.694 1.00 93.94 121 ARG A N 1
ATOM 842 C CA . ARG A 1 121 ? 16.170 -3.678 -20.092 1.00 93.94 121 ARG A CA 1
ATOM 843 C C . ARG A 1 121 ? 17.276 -4.709 -20.301 1.00 93.94 121 ARG A C 1
ATOM 845 O O . ARG A 1 121 ? 17.077 -5.687 -21.018 1.00 93.94 121 ARG A O 1
ATOM 852 N N . LYS A 1 122 ? 18.437 -4.528 -19.660 1.00 96.00 122 LYS A N 1
ATOM 853 C CA . LYS A 1 122 ? 19.535 -5.504 -19.723 1.00 96.00 122 LYS A CA 1
ATOM 854 C C . LYS A 1 122 ? 19.127 -6.851 -19.122 1.00 96.00 122 LYS A C 1
ATOM 856 O O . LYS A 1 122 ? 19.411 -7.875 -19.735 1.00 96.00 122 LYS A O 1
ATOM 861 N N . ILE A 1 123 ? 18.458 -6.853 -17.965 1.00 94.56 123 ILE A N 1
ATOM 862 C CA . ILE A 1 123 ? 17.942 -8.073 -17.324 1.00 94.56 123 ILE A CA 1
ATOM 863 C C . ILE A 1 123 ? 16.924 -8.760 -18.243 1.00 94.56 123 ILE A C 1
ATOM 865 O O . ILE A 1 123 ? 17.047 -9.955 -18.500 1.00 94.56 123 ILE A O 1
ATOM 869 N N . ALA A 1 124 ? 15.975 -8.007 -18.809 1.00 92.38 124 ALA A N 1
ATOM 870 C CA . ALA A 1 124 ? 14.990 -8.554 -19.743 1.00 92.38 124 ALA A CA 1
ATOM 871 C C . ALA A 1 124 ? 15.650 -9.210 -20.972 1.00 92.38 124 ALA A C 1
ATOM 873 O O . ALA A 1 124 ? 15.307 -10.336 -21.329 1.00 92.38 124 ALA A O 1
ATOM 874 N N . ALA A 1 125 ? 16.653 -8.555 -21.567 1.00 93.62 125 ALA A N 1
ATOM 875 C CA . ALA A 1 125 ? 17.393 -9.092 -22.710 1.00 93.62 125 ALA A CA 1
ATOM 876 C C . ALA A 1 125 ? 18.229 -10.339 -22.365 1.00 93.62 125 ALA A C 1
ATOM 878 O O . ALA A 1 125 ? 18.426 -11.205 -23.215 1.00 93.62 125 ALA A O 1
ATOM 879 N N . GLN A 1 126 ? 18.737 -10.445 -21.133 1.00 94.62 126 GLN A N 1
ATOM 880 C CA . GLN A 1 126 ? 19.458 -11.636 -20.669 1.00 94.62 126 GLN A CA 1
ATOM 881 C C . GLN A 1 126 ? 18.528 -12.841 -20.490 1.00 94.62 126 GLN A C 1
ATOM 883 O O . GLN A 1 126 ? 18.939 -13.963 -20.771 1.00 94.62 126 GLN A O 1
ATOM 888 N N . LEU A 1 127 ? 17.293 -12.610 -20.037 1.00 92.38 127 LEU A N 1
ATOM 889 C CA . LEU A 1 127 ? 16.315 -13.668 -19.775 1.00 92.38 127 LEU A CA 1
ATOM 890 C C . LEU A 1 127 ? 15.630 -14.172 -21.048 1.00 92.38 127 LEU A C 1
ATOM 892 O O . LEU A 1 127 ? 15.434 -15.375 -21.200 1.00 92.38 127 LEU A O 1
ATOM 896 N N . PHE A 1 128 ? 15.267 -13.268 -21.960 1.00 90.62 128 PHE A N 1
ATOM 897 C CA . PHE A 1 128 ? 14.456 -13.604 -23.137 1.00 90.62 128 PHE A CA 1
ATOM 898 C C . PHE A 1 128 ? 15.219 -13.534 -24.467 1.00 90.62 128 PHE A C 1
ATOM 900 O O . PHE A 1 128 ? 14.637 -13.789 -25.519 1.00 90.62 128 PHE A O 1
ATOM 907 N N . GLY A 1 129 ? 16.514 -13.210 -24.434 1.00 78.31 129 GLY A N 1
ATOM 908 C CA . GLY A 1 129 ? 17.284 -12.854 -25.625 1.00 78.31 129 GLY A CA 1
ATOM 909 C C . GLY A 1 129 ? 17.027 -11.406 -26.059 1.00 78.31 129 GLY A C 1
ATOM 910 O O . GLY A 1 129 ? 16.142 -10.727 -25.539 1.00 78.31 129 GLY A O 1
ATOM 911 N N . LYS A 1 130 ? 17.822 -10.897 -27.010 1.00 61.72 130 LYS A N 1
ATOM 912 C CA . LYS A 1 130 ? 17.510 -9.612 -27.653 1.00 61.72 130 LYS A CA 1
ATOM 913 C C . LYS A 1 130 ? 16.213 -9.786 -28.451 1.00 61.72 130 LYS A C 1
ATOM 915 O O . LYS A 1 130 ? 16.223 -10.541 -29.420 1.00 61.72 130 LYS A O 1
ATOM 920 N N . GLN A 1 131 ? 15.139 -9.123 -28.025 1.00 53.75 131 GLN A N 1
ATOM 921 C CA . GLN A 1 131 ? 14.007 -8.823 -28.904 1.00 53.75 131 GLN A CA 1
ATOM 922 C C . GLN A 1 131 ? 14.422 -7.765 -29.925 1.00 53.75 131 GLN A C 1
ATOM 924 O O . GLN A 1 131 ? 15.189 -6.851 -29.534 1.00 53.75 131 GLN A O 1
#

Secondary structure (DSSP, 8-state):
---TTS---HHHHHHHHHHHHHHHHTT--HHHHHHHHHHHHHTTTT-----GGG-SSTTHHHHHHHHHHHHHHHHHHHHTT---SS-HHHHHHHHHHHHHHS-GGGSTTSSSTTTTSHHHHHHHHHHH---

Foldseek 3Di:
DPDLQALCPPLLVVLLVLLLVLLVVVVHDPQLNFQLSLQSLVVRALQQQAAQLLDCVVPNVVSNVVSNVSSVVSSVCSVVVNGDPDTSVVSVVVSVVSSNPDDSCRTSPNNDDPCPPPVSVVVNCVVPNDD

InterPro domains:
  IPR005130 Serine dehydratase-like, alpha subunit [PF03313] (13-115)
  IPR051318 Iron-sulphur-dependent L-serine dehydratase [PTHR30182] (13-119)

pLDDT: mean 90.37, std 12.61, range [35.81, 98.75]